Protein AF-K8GLA0-F1 (afdb_monomer_lite)

Secondary structure (DSSP, 8-state):
-HHHHHHHHHHHHHHHHHHHHHHHHHHHHHHHH-TTSHHHHHHHHHHHHHHHHHHHHHHHHHH--HHHHHHHH-TTSTTT-----

Foldseek 3Di:
DVVVVVVLVVVLVVLVVVLVVLVVVLVVVCVVQNCPDPSSVVSVVVSVVSVVVSV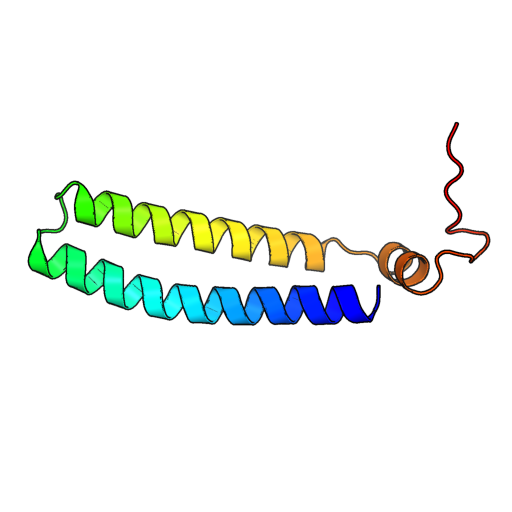VSVVVVVPDDPVNVVCVVCVVPPVNDDDDD

Sequence (85 aa):
MAKEFESDRGITEALEQELQHLMVQAKAVCETVGDRSKECIEAQHAIAALQTTIADQHRAEKNRTFFDRHCAENPDALDCRIYDV

Radius of gyration: 19.2 Å; chains: 1; bounding box: 48×18×49 Å

pLDDT: mean 90.11, std 10.46, range [53.19, 98.38]

Structure (mmCIF, N/CA/C/O backbone):
data_AF-K8GLA0-F1
#
_entry.id   AF-K8GLA0-F1
#
loop_
_atom_site.group_PDB
_atom_site.id
_atom_site.type_symbol
_atom_site.label_atom_id
_atom_site.label_alt_id
_atom_site.label_comp_id
_atom_site.label_asym_id
_atom_site.label_entity_id
_atom_site.label_seq_id
_atom_site.pdbx_PDB_ins_code
_atom_site.Cartn_x
_atom_site.Cartn_y
_atom_site.Cartn_z
_atom_site.occupancy
_atom_site.B_iso_or_equiv
_atom_site.auth_seq_id
_atom_site.auth_comp_id
_atom_site.auth_asym_id
_atom_site.auth_atom_id
_atom_site.pdbx_PDB_model_num
ATOM 1 N N . MET A 1 1 ? 8.214 -9.247 -18.588 1.00 53.19 1 MET A N 1
ATOM 2 C CA . MET A 1 1 ? 8.693 -7.859 -18.634 1.00 53.19 1 MET A CA 1
ATOM 3 C C . MET A 1 1 ? 7.597 -6.860 -19.029 1.00 53.19 1 MET A C 1
ATOM 5 O O . MET A 1 1 ? 7.043 -6.288 -18.107 1.00 53.19 1 MET A O 1
ATOM 9 N N . ALA A 1 2 ? 7.117 -6.724 -20.281 1.00 53.53 2 ALA A N 1
ATOM 10 C CA . ALA A 1 2 ? 5.863 -5.959 -20.540 1.00 53.53 2 ALA A CA 1
ATOM 11 C C . ALA A 1 2 ? 4.671 -6.514 -19.729 1.00 53.53 2 ALA A C 1
ATOM 13 O O . ALA A 1 2 ? 3.943 -5.790 -19.055 1.00 53.53 2 ALA A O 1
ATOM 14 N N . LYS A 1 3 ? 4.588 -7.848 -19.687 1.00 56.59 3 LYS A N 1
ATOM 15 C CA . LYS A 1 3 ? 3.678 -8.613 -18.826 1.00 56.59 3 LYS A CA 1
ATOM 16 C C . LYS A 1 3 ? 3.912 -8.406 -17.322 1.00 56.59 3 LYS A C 1
ATOM 18 O O . LYS A 1 3 ? 2.984 -8.591 -16.554 1.00 56.59 3 LYS A O 1
ATOM 23 N N . GLU A 1 4 ? 5.133 -8.054 -16.907 1.00 60.91 4 GLU A N 1
ATOM 24 C CA . GLU A 1 4 ? 5.443 -7.740 -15.498 1.00 60.91 4 GLU A CA 1
ATOM 25 C C . GLU A 1 4 ? 4.962 -6.339 -15.142 1.00 60.91 4 GLU A C 1
ATOM 27 O O . GLU A 1 4 ? 4.424 -6.160 -14.067 1.00 60.91 4 GLU A O 1
ATOM 32 N N . PHE A 1 5 ? 5.057 -5.366 -16.050 1.00 62.34 5 PHE A N 1
ATOM 33 C CA . PHE A 1 5 ? 4.529 -4.018 -15.817 1.00 62.34 5 PHE A CA 1
ATOM 34 C C . PHE A 1 5 ? 3.001 -3.984 -15.764 1.00 62.34 5 PHE A C 1
ATOM 36 O O . PHE A 1 5 ? 2.413 -3.280 -14.947 1.00 62.34 5 PHE A O 1
ATOM 43 N N . GLU A 1 6 ? 2.356 -4.760 -16.630 1.00 65.69 6 GLU A N 1
ATOM 44 C CA . GLU A 1 6 ? 0.904 -4.933 -16.617 1.00 65.69 6 GLU A CA 1
ATOM 45 C C . GLU A 1 6 ? 0.452 -5.719 -15.375 1.00 65.69 6 GLU A C 1
ATOM 47 O O . GLU A 1 6 ? -0.576 -5.406 -14.778 1.00 65.69 6 GLU A O 1
ATOM 52 N N . SER A 1 7 ? 1.272 -6.677 -14.930 1.00 71.88 7 SER A N 1
ATOM 53 C CA . SER A 1 7 ? 1.072 -7.387 -13.666 1.00 71.88 7 SER A CA 1
ATOM 54 C C . SER A 1 7 ? 1.272 -6.482 -12.447 1.00 71.88 7 SER A C 1
ATOM 56 O O . SER A 1 7 ? 0.463 -6.563 -11.534 1.00 71.88 7 SER A O 1
ATOM 58 N N . ASP A 1 8 ? 2.291 -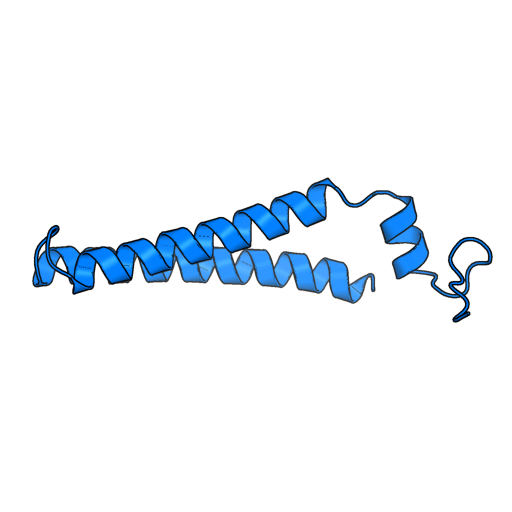5.617 -12.418 1.00 76.81 8 ASP A N 1
ATOM 59 C CA . ASP A 1 8 ? 2.557 -4.674 -11.319 1.00 76.81 8 ASP A CA 1
ATOM 60 C C . ASP A 1 8 ? 1.367 -3.724 -11.127 1.00 76.81 8 ASP A C 1
ATOM 62 O O . ASP A 1 8 ? 0.871 -3.571 -10.012 1.00 76.81 8 ASP A O 1
ATOM 66 N N . ARG A 1 9 ? 0.838 -3.160 -12.221 1.00 80.62 9 ARG A N 1
ATOM 67 C CA . ARG A 1 9 ? -0.351 -2.298 -12.164 1.00 80.62 9 ARG A CA 1
ATOM 68 C C . ARG A 1 9 ? -1.588 -3.065 -11.691 1.00 80.62 9 ARG A C 1
ATOM 70 O O . ARG A 1 9 ? -2.321 -2.571 -10.838 1.00 80.62 9 ARG A O 1
ATOM 77 N N . GLY A 1 10 ? -1.797 -4.281 -12.199 1.00 86.62 10 GLY A N 1
ATOM 78 C CA . GLY A 1 10 ? -2.896 -5.143 -11.754 1.00 86.62 10 GLY A CA 1
ATOM 79 C C . GLY A 1 10 ? -2.794 -5.534 -10.274 1.00 86.62 10 GLY A C 1
ATOM 80 O O . GLY A 1 10 ? -3.811 -5.645 -9.593 1.00 86.62 10 GLY A O 1
ATOM 81 N N . ILE A 1 11 ? -1.575 -5.693 -9.747 1.00 89.81 11 ILE A N 1
ATOM 82 C CA . ILE A 1 11 ? -1.330 -5.916 -8.317 1.00 89.81 11 ILE A 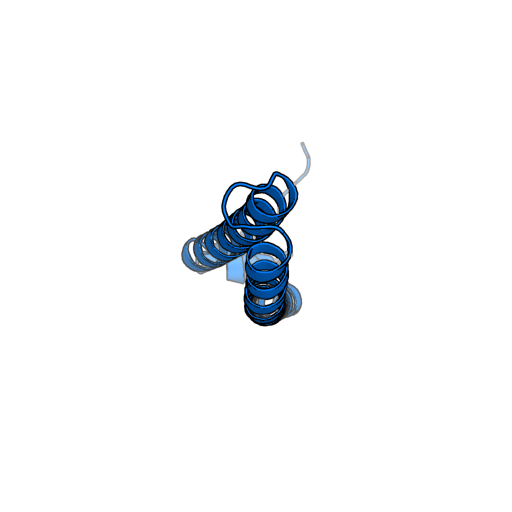CA 1
ATOM 83 C C . ILE A 1 11 ? -1.692 -4.661 -7.514 1.00 89.81 11 ILE A C 1
ATOM 85 O O . ILE A 1 11 ? -2.372 -4.786 -6.498 1.00 89.81 11 ILE A O 1
ATOM 89 N N . THR A 1 12 ? -1.298 -3.468 -7.968 1.00 92.38 12 THR A N 1
ATOM 90 C CA . THR A 1 12 ? -1.655 -2.202 -7.306 1.00 92.38 12 THR A CA 1
ATOM 91 C C . THR A 1 12 ? -3.176 -2.030 -7.215 1.00 92.38 12 THR A C 1
ATOM 93 O O . THR A 1 12 ? -3.696 -1.743 -6.139 1.00 92.38 12 THR A O 1
ATOM 96 N N . GLU A 1 13 ? -3.913 -2.299 -8.300 1.00 93.88 13 GLU A N 1
ATOM 97 C CA . GLU A 1 13 ? -5.386 -2.248 -8.316 1.00 93.88 13 GLU A CA 1
ATOM 98 C C . GLU A 1 13 ? -6.018 -3.252 -7.336 1.00 93.88 13 GLU A C 1
ATOM 100 O O . GLU A 1 13 ? -6.965 -2.921 -6.619 1.00 93.88 13 GLU A O 1
ATOM 105 N N . ALA A 1 14 ? -5.483 -4.475 -7.262 1.00 95.88 14 ALA A N 1
ATOM 106 C CA . ALA A 1 14 ? -5.946 -5.478 -6.305 1.00 95.88 14 ALA A CA 1
ATOM 107 C C . ALA A 1 14 ? -5.675 -5.057 -4.846 1.00 95.88 14 ALA A C 1
ATOM 109 O O . ALA A 1 14 ? -6.528 -5.248 -3.978 1.00 95.88 14 ALA A O 1
ATOM 110 N N . LEU A 1 15 ? -4.520 -4.442 -4.569 1.00 95.88 15 LEU A N 1
ATOM 111 C CA . LEU A 1 15 ? -4.181 -3.925 -3.240 1.00 95.88 15 LEU A CA 1
ATOM 112 C C . LEU A 1 15 ? -5.069 -2.742 -2.837 1.00 95.88 15 LEU A C 1
ATOM 114 O O . LEU A 1 15 ? -5.455 -2.637 -1.675 1.00 95.88 15 LEU A O 1
ATOM 118 N N . GLU A 1 16 ? -5.436 -1.872 -3.778 1.00 96.31 16 GLU A N 1
ATOM 119 C CA . GLU A 1 16 ? -6.376 -0.775 -3.529 1.00 96.31 16 GLU A CA 1
ATOM 120 C C . GLU A 1 16 ? -7.786 -1.289 -3.195 1.00 96.31 16 GLU A C 1
ATOM 122 O O . GLU A 1 16 ? -8.455 -0.734 -2.319 1.00 96.31 16 GLU A O 1
ATOM 127 N N . GLN A 1 17 ? -8.230 -2.379 -3.829 1.00 97.31 17 GLN A N 1
ATOM 128 C CA . GLN A 1 17 ? -9.487 -3.050 -3.477 1.00 97.31 17 GLN A CA 1
ATOM 129 C C . GLN A 1 17 ? -9.424 -3.672 -2.077 1.00 97.31 17 GLN A C 1
ATOM 131 O O . GLN A 1 17 ? -10.343 -3.479 -1.275 1.00 97.31 17 GLN A O 1
ATOM 136 N N . GLU A 1 18 ? -8.328 -4.364 -1.757 1.00 96.88 18 GLU A N 1
ATOM 137 C CA . GLU A 1 18 ? -8.111 -4.939 -0.427 1.00 96.88 18 GLU A CA 1
ATOM 138 C C . GLU A 1 18 ? -8.065 -3.850 0.652 1.00 96.88 18 GLU A C 1
ATOM 140 O O . GLU A 1 18 ? -8.651 -4.008 1.720 1.00 96.88 18 GLU A O 1
ATOM 145 N N . LEU A 1 19 ? -7.458 -2.696 0.359 1.00 98.12 19 LEU A N 1
ATOM 146 C CA . LEU A 1 19 ? -7.434 -1.550 1.265 1.00 98.12 19 LEU A CA 1
ATOM 147 C C . LEU A 1 19 ? -8.846 -1.072 1.618 1.00 98.12 19 LEU A C 1
ATOM 149 O O . LEU A 1 19 ? -9.126 -0.827 2.791 1.00 98.12 19 LEU A O 1
ATOM 153 N N . GLN A 1 20 ? -9.748 -0.968 0.637 1.00 98.12 20 GLN A N 1
ATOM 154 C CA . GLN A 1 20 ? -11.138 -0.576 0.901 1.00 98.12 20 GLN A CA 1
ATOM 155 C C . GLN A 1 20 ? -11.845 -1.580 1.813 1.00 98.12 20 GLN A C 1
ATOM 157 O O . GLN A 1 20 ? -12.545 -1.191 2.751 1.00 98.12 20 GLN A O 1
ATOM 162 N N . HIS A 1 21 ? -11.635 -2.872 1.573 1.00 97.75 21 HIS A N 1
ATOM 163 C CA . HIS A 1 21 ? -12.197 -3.924 2.409 1.00 97.75 21 HIS A CA 1
ATOM 164 C C . HIS A 1 21 ? -11.640 -3.867 3.841 1.00 97.75 21 HIS A C 1
ATOM 166 O O . HIS A 1 21 ? -12.409 -3.854 4.808 1.00 97.75 21 HIS A O 1
ATOM 172 N N . LEU A 1 22 ? -10.322 -3.726 3.984 1.00 97.38 22 LEU A N 1
ATOM 173 C CA . LEU A 1 22 ? -9.640 -3.636 5.270 1.00 97.38 22 LEU A CA 1
ATOM 174 C C . LEU A 1 22 ? -10.071 -2.400 6.071 1.00 97.38 22 LEU A C 1
ATOM 176 O O . LEU A 1 22 ? -10.241 -2.486 7.284 1.00 97.38 22 LEU A O 1
ATOM 180 N N . MET A 1 23 ? -10.321 -1.264 5.412 1.00 98.06 23 MET A N 1
ATOM 181 C CA . MET A 1 23 ? -10.850 -0.060 6.064 1.00 98.06 23 MET A CA 1
ATOM 182 C C . MET A 1 23 ? -12.234 -0.293 6.682 1.00 98.06 23 MET A C 1
ATOM 184 O O . MET A 1 23 ? -12.485 0.143 7.808 1.00 98.06 23 MET A O 1
ATOM 188 N N . VAL A 1 24 ? -13.126 -1.000 5.977 1.00 98.12 24 VAL A N 1
ATOM 189 C CA . VAL A 1 24 ? -14.457 -1.351 6.501 1.00 98.12 24 VAL A CA 1
ATOM 190 C C . VAL A 1 24 ? -14.330 -2.301 7.691 1.00 98.12 24 VAL A C 1
ATOM 192 O O . VAL A 1 24 ? -14.969 -2.083 8.722 1.00 98.12 24 VAL A O 1
ATOM 195 N N . GLN A 1 25 ? -13.476 -3.320 7.583 1.00 97.00 25 GLN A N 1
ATOM 196 C CA . GLN A 1 25 ? -13.240 -4.274 8.666 1.00 97.00 25 GLN A CA 1
ATOM 197 C C . GLN A 1 25 ? -12.639 -3.606 9.905 1.00 97.00 25 GLN A C 1
ATOM 199 O O . GLN A 1 25 ? -13.153 -3.781 11.007 1.00 97.00 25 GLN A O 1
ATOM 204 N N . ALA A 1 26 ? -11.590 -2.801 9.735 1.00 96.31 26 ALA A N 1
ATOM 205 C CA . ALA A 1 26 ? -10.948 -2.085 10.829 1.00 96.31 26 ALA A CA 1
ATOM 206 C C . ALA A 1 26 ? -11.923 -1.139 11.531 1.00 96.31 26 ALA A C 1
ATOM 208 O O . ALA A 1 26 ? -11.925 -1.065 12.756 1.00 96.31 26 ALA A O 1
ATOM 209 N N . LYS A 1 27 ? -12.792 -0.458 10.773 1.00 97.00 27 LYS A N 1
ATOM 210 C CA . LYS A 1 27 ? -13.849 0.373 11.351 1.00 97.00 27 LYS A CA 1
ATOM 211 C C . LYS A 1 27 ? -14.806 -0.458 12.208 1.00 97.00 27 LYS A C 1
ATOM 213 O O . LYS A 1 27 ? -15.054 -0.082 13.347 1.00 97.00 27 LYS A O 1
ATOM 218 N N . ALA A 1 28 ? -15.280 -1.597 11.705 1.00 97.50 28 ALA A N 1
ATOM 219 C CA . ALA A 1 28 ? -16.158 -2.487 12.466 1.00 97.50 28 ALA A CA 1
ATOM 220 C C . ALA A 1 28 ? -15.483 -3.019 13.745 1.00 97.50 28 ALA A C 1
ATOM 222 O O . ALA A 1 28 ? -16.118 -3.095 14.799 1.00 97.50 28 ALA A O 1
ATOM 223 N N . VAL A 1 29 ? -14.186 -3.342 13.679 1.00 96.94 29 VAL A N 1
ATOM 224 C CA . VAL A 1 29 ? -13.385 -3.721 14.852 1.00 96.94 29 VAL A CA 1
ATOM 225 C C . VAL A 1 29 ? -13.351 -2.567 15.852 1.00 96.94 29 VAL A C 1
ATOM 227 O O . VAL A 1 29 ? -13.787 -2.750 16.984 1.00 96.94 29 VAL A O 1
ATOM 230 N N . CYS A 1 30 ? -12.924 -1.372 15.441 1.00 97.56 30 CYS A N 1
ATOM 231 C CA . CYS A 1 30 ? -12.844 -0.199 16.315 1.00 97.56 30 CYS A CA 1
ATOM 232 C C . CYS A 1 30 ? -14.194 0.167 16.953 1.00 97.56 30 CYS A C 1
ATOM 234 O O . CYS A 1 30 ? -14.240 0.451 18.146 1.00 97.56 30 CYS A O 1
ATOM 236 N N . GLU A 1 31 ? -15.302 0.067 16.213 1.00 97.62 31 GLU A N 1
ATOM 237 C CA . GLU A 1 31 ? -16.655 0.285 16.745 1.00 97.62 31 GLU A CA 1
ATOM 238 C C . GLU A 1 31 ? -17.063 -0.777 17.783 1.00 97.62 31 GLU A C 1
ATOM 240 O O . GLU A 1 31 ? -17.795 -0.470 18.723 1.00 97.62 31 GLU A O 1
ATOM 245 N N . THR A 1 32 ? -16.572 -2.013 17.647 1.00 97.19 32 THR A N 1
ATOM 246 C CA . THR A 1 32 ? -16.913 -3.132 18.543 1.00 97.19 32 THR A CA 1
ATOM 247 C C . THR A 1 32 ? -16.066 -3.145 19.815 1.00 97.19 32 THR A C 1
ATOM 249 O O . THR A 1 32 ? -16.585 -3.386 20.904 1.00 97.19 32 THR A O 1
ATOM 252 N N . VAL A 1 33 ? -14.756 -2.916 19.692 1.00 96.31 33 VAL A N 1
ATOM 253 C CA . VAL A 1 33 ? -13.793 -3.037 20.804 1.00 96.31 33 VAL A CA 1
ATOM 254 C C . VAL A 1 33 ? -13.357 -1.687 21.386 1.00 96.31 33 VAL A C 1
ATOM 256 O O . VAL A 1 33 ? -12.754 -1.638 22.457 1.00 96.31 33 VAL A O 1
ATOM 259 N N . GLY A 1 34 ? -13.698 -0.585 20.716 1.00 95.38 34 GLY A N 1
ATOM 260 C CA . GLY A 1 34 ? -13.369 0.787 21.091 1.00 95.38 34 GLY A CA 1
ATOM 261 C C . GLY A 1 34 ? -12.091 1.310 20.431 1.00 95.38 34 GLY A C 1
ATOM 262 O O . GLY A 1 34 ? -11.110 0.587 20.258 1.00 95.38 34 GLY A O 1
ATOM 263 N N . ASP A 1 35 ? -12.065 2.611 20.139 1.00 93.56 35 ASP A N 1
ATOM 264 C CA . ASP A 1 35 ? -11.007 3.266 19.347 1.00 93.56 35 ASP A CA 1
ATOM 265 C C . ASP A 1 35 ? -9.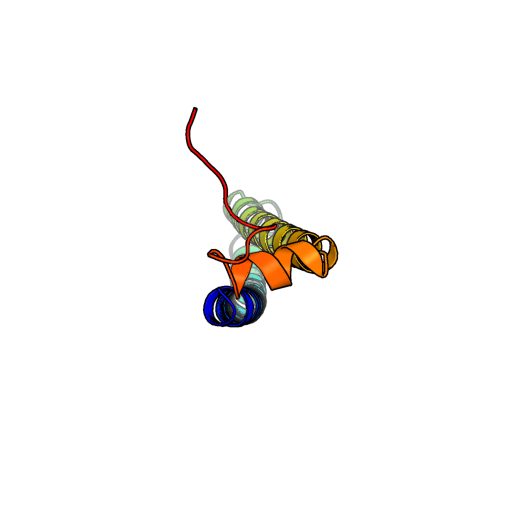601 3.234 19.972 1.00 93.56 35 ASP A C 1
ATOM 267 O O . ASP A 1 35 ? -8.601 3.431 19.288 1.00 93.56 35 ASP A O 1
ATOM 271 N N . ARG A 1 36 ? -9.504 3.021 21.290 1.00 95.00 36 ARG A N 1
ATOM 272 C CA . ARG A 1 36 ? -8.224 2.943 22.026 1.00 95.00 36 ARG A CA 1
ATOM 273 C C . ARG A 1 36 ? -7.819 1.517 22.388 1.00 95.00 36 ARG A C 1
ATOM 275 O O . ARG A 1 36 ? -6.842 1.328 23.110 1.00 95.00 36 ARG A O 1
ATOM 282 N N . SER A 1 37 ? -8.596 0.532 21.949 1.00 97.44 37 SER A N 1
ATOM 283 C CA . SER A 1 37 ? -8.249 -0.874 22.119 1.00 97.44 37 SER A CA 1
ATOM 284 C C . SER A 1 37 ? -6.995 -1.217 21.319 1.00 97.44 37 SER A C 1
ATOM 286 O O . SER A 1 37 ? -6.659 -0.567 20.323 1.00 97.44 37 SER A O 1
ATOM 288 N N . LYS A 1 38 ? -6.296 -2.262 21.758 1.00 97.62 38 LYS A N 1
ATOM 289 C CA . LYS A 1 38 ? -5.104 -2.749 21.068 1.00 97.62 38 LYS A CA 1
ATOM 290 C C . LYS A 1 38 ? -5.461 -3.245 19.664 1.00 97.62 38 LYS A C 1
ATOM 292 O O . LYS A 1 38 ? -4.746 -2.960 18.712 1.00 97.62 38 LYS A O 1
ATOM 297 N N . GLU A 1 39 ? -6.595 -3.920 19.542 1.00 96.62 39 GLU A N 1
ATOM 298 C CA . GLU A 1 39 ? -7.092 -4.527 18.314 1.00 96.62 39 GLU A CA 1
ATOM 299 C C . GLU A 1 39 ? -7.458 -3.462 17.267 1.00 96.62 39 GLU A C 1
ATOM 301 O O . GLU A 1 39 ? -7.132 -3.622 16.093 1.00 96.62 39 GLU A O 1
ATOM 306 N N . CYS A 1 40 ? -8.062 -2.337 17.677 1.00 98.06 40 CYS A N 1
ATOM 307 C CA . CYS A 1 40 ? -8.304 -1.210 16.771 1.00 98.06 40 CYS A CA 1
ATOM 308 C C . CYS A 1 40 ? -6.990 -0.592 16.265 1.00 98.06 40 CYS A C 1
ATOM 310 O O . CYS A 1 40 ? -6.845 -0.333 15.070 1.00 98.06 40 CYS A O 1
ATOM 312 N N . ILE A 1 41 ? -6.008 -0.392 17.152 1.00 97.94 41 ILE A N 1
ATOM 313 C CA . ILE A 1 41 ? -4.695 0.163 16.784 1.00 97.94 41 ILE A CA 1
ATOM 314 C C . ILE A 1 41 ? -3.973 -0.765 15.799 1.00 97.94 41 ILE A C 1
ATOM 316 O O . ILE A 1 41 ? -3.431 -0.302 14.798 1.00 97.94 41 ILE A O 1
ATOM 320 N N . GLU A 1 42 ? -3.995 -2.075 16.045 1.00 97.94 42 GLU A N 1
ATOM 321 C CA . GLU A 1 42 ? -3.412 -3.071 15.142 1.00 97.94 42 GLU A CA 1
ATOM 322 C C . GLU A 1 42 ? -4.117 -3.096 13.779 1.00 97.94 42 GLU A C 1
ATOM 324 O O . GLU A 1 42 ? -3.444 -3.133 12.747 1.00 97.94 42 GLU A O 1
ATOM 329 N N . ALA A 1 43 ? -5.449 -2.986 13.748 1.00 97.50 43 ALA A N 1
ATOM 330 C CA . ALA A 1 43 ? -6.203 -2.892 12.500 1.00 97.50 43 ALA A CA 1
ATOM 331 C C . ALA A 1 43 ? -5.843 -1.623 11.702 1.00 97.50 43 ALA A C 1
ATOM 333 O O . ALA A 1 43 ? -5.640 -1.684 10.489 1.00 97.50 43 ALA A O 1
ATOM 334 N N . GLN A 1 44 ? -5.684 -0.479 12.375 1.00 97.19 44 GLN A N 1
ATOM 335 C CA . GLN A 1 44 ? -5.221 0.762 11.744 1.00 97.19 44 GLN A CA 1
ATOM 336 C C . GLN A 1 44 ? -3.767 0.663 11.254 1.00 97.19 44 GLN A C 1
ATOM 338 O O . GLN A 1 44 ? -3.445 1.167 10.178 1.00 97.19 44 GLN A O 1
ATOM 343 N N . HIS A 1 45 ? -2.885 -0.026 11.984 1.00 98.19 45 HIS A N 1
ATOM 344 C CA . HIS A 1 45 ? -1.523 -0.291 11.516 1.00 98.19 45 HIS A CA 1
ATOM 345 C C . HIS A 1 45 ? -1.500 -1.140 10.242 1.00 98.19 45 HIS A C 1
ATOM 347 O O . HIS A 1 45 ? -0.701 -0.861 9.350 1.00 98.19 45 HIS A O 1
ATOM 353 N N . ALA A 1 46 ? -2.386 -2.132 10.120 1.00 98.00 46 ALA A N 1
ATOM 354 C CA . ALA A 1 46 ? -2.500 -2.927 8.900 1.00 98.00 46 ALA A CA 1
ATOM 355 C C . ALA A 1 46 ? -2.906 -2.062 7.690 1.00 98.00 46 ALA A C 1
ATOM 357 O O . ALA A 1 46 ? -2.294 -2.178 6.627 1.00 98.00 46 ALA A O 1
ATOM 358 N N . ILE A 1 47 ? -3.859 -1.133 7.865 1.00 98.38 47 ILE A N 1
ATOM 359 C CA . ILE A 1 47 ? -4.227 -0.146 6.830 1.00 98.38 47 ILE A CA 1
ATOM 360 C C . ILE A 1 47 ? -3.013 0.695 6.430 1.00 98.38 47 ILE A C 1
ATOM 362 O O . ILE A 1 47 ? -2.714 0.823 5.244 1.00 98.38 47 ILE A O 1
ATOM 366 N N . ALA A 1 48 ? -2.304 1.265 7.406 1.00 98.25 48 ALA A N 1
ATOM 367 C CA . ALA A 1 48 ? -1.172 2.151 7.146 1.00 98.25 48 ALA A CA 1
ATOM 368 C C . ALA A 1 48 ? -0.018 1.432 6.426 1.00 98.25 48 ALA A C 1
ATOM 370 O O . ALA A 1 48 ? 0.609 1.997 5.525 1.00 98.25 48 ALA A O 1
ATOM 371 N N . ALA A 1 49 ? 0.246 0.174 6.788 1.00 97.81 49 ALA A N 1
ATOM 372 C CA . ALA A 1 49 ? 1.229 -0.658 6.106 1.00 97.81 49 ALA A CA 1
ATOM 373 C C . ALA A 1 49 ? 0.842 -0.874 4.636 1.00 97.81 49 ALA A C 1
ATOM 375 O O . ALA A 1 49 ? 1.657 -0.630 3.746 1.00 97.81 49 ALA A O 1
ATOM 376 N N . LEU A 1 50 ? -0.416 -1.239 4.375 1.00 97.94 50 LEU A N 1
ATOM 377 C CA . LEU A 1 50 ? -0.909 -1.468 3.018 1.00 97.94 50 LEU A CA 1
ATOM 378 C C . LEU A 1 50 ? -0.872 -0.188 2.167 1.00 97.94 50 LEU A C 1
ATOM 380 O O . LEU A 1 50 ? -0.413 -0.212 1.028 1.00 97.94 50 LEU A O 1
ATOM 384 N N . GLN A 1 51 ? -1.267 0.953 2.739 1.00 97.56 51 GLN A N 1
ATOM 385 C CA . GLN A 1 51 ? -1.155 2.263 2.085 1.00 97.56 51 GLN A CA 1
ATOM 386 C C . GLN A 1 51 ? 0.295 2.626 1.748 1.00 97.56 51 GLN A C 1
ATOM 388 O O . GLN A 1 51 ? 0.551 3.193 0.686 1.00 97.56 51 GLN A O 1
ATOM 393 N N . THR A 1 52 ? 1.245 2.283 2.623 1.00 97.50 52 THR A N 1
ATOM 394 C CA . THR A 1 52 ? 2.677 2.498 2.369 1.00 97.50 52 THR A CA 1
ATOM 395 C C . THR A 1 52 ? 3.147 1.654 1.187 1.00 97.50 52 THR A C 1
ATOM 397 O O . THR A 1 52 ? 3.787 2.182 0.283 1.00 97.50 52 THR A O 1
ATOM 400 N N . THR A 1 53 ? 2.766 0.374 1.136 1.00 95.62 53 THR A N 1
ATOM 401 C CA . THR A 1 53 ? 3.093 -0.510 0.007 1.00 95.62 53 THR A CA 1
ATOM 402 C C . THR A 1 53 ? 2.543 0.021 -1.316 1.00 95.62 53 THR A C 1
ATOM 404 O O . THR A 1 53 ? 3.282 0.091 -2.296 1.00 95.62 53 THR A O 1
ATOM 407 N N . ILE A 1 54 ? 1.280 0.454 -1.338 1.00 95.50 54 ILE A N 1
ATOM 408 C CA . ILE A 1 54 ? 0.655 1.049 -2.528 1.00 95.50 54 ILE A CA 1
ATOM 409 C C . ILE A 1 54 ? 1.424 2.307 -2.960 1.00 95.50 54 ILE A C 1
ATOM 411 O O . ILE A 1 54 ? 1.772 2.461 -4.130 1.00 95.50 54 ILE A O 1
ATOM 415 N N . ALA A 1 55 ? 1.755 3.198 -2.021 1.00 95.19 55 ALA A N 1
ATOM 416 C CA . ALA A 1 55 ? 2.514 4.411 -2.321 1.00 95.19 55 ALA A CA 1
ATOM 417 C C . ALA A 1 55 ? 3.914 4.114 -2.890 1.00 95.19 55 ALA A C 1
ATOM 419 O O . ALA A 1 55 ? 4.366 4.808 -3.807 1.00 95.19 55 ALA A O 1
ATOM 420 N N . ASP A 1 56 ? 4.590 3.086 -2.377 1.00 92.44 56 ASP A N 1
ATOM 421 C CA . ASP A 1 56 ? 5.895 2.656 -2.876 1.00 92.44 56 ASP A CA 1
ATOM 422 C C . ASP A 1 56 ? 5.801 2.070 -4.290 1.00 92.44 56 ASP A C 1
ATOM 424 O O . ASP A 1 56 ? 6.642 2.395 -5.132 1.00 92.44 56 ASP A O 1
ATOM 428 N N . GLN A 1 57 ? 4.755 1.296 -4.594 1.00 90.19 57 GLN A N 1
ATOM 429 C CA . GLN A 1 57 ? 4.493 0.811 -5.953 1.00 90.19 57 GLN A CA 1
ATOM 430 C C . GLN A 1 57 ? 4.252 1.964 -6.931 1.00 90.19 57 GLN A C 1
ATOM 432 O O . GLN A 1 57 ? 4.934 2.054 -7.954 1.00 90.19 57 GLN A O 1
ATOM 437 N N . HIS A 1 58 ? 3.382 2.918 -6.583 1.00 91.00 58 HIS A N 1
ATOM 438 C CA . HIS A 1 58 ? 3.142 4.117 -7.400 1.00 91.00 58 HIS A CA 1
ATOM 439 C C . HIS A 1 58 ? 4.424 4.929 -7.628 1.00 91.00 58 HIS A C 1
ATOM 441 O O . HIS A 1 58 ? 4.672 5.443 -8.723 1.00 91.00 58 HIS A O 1
ATOM 447 N N . ARG A 1 59 ? 5.279 5.045 -6.604 1.00 90.62 59 ARG A N 1
ATOM 448 C CA . ARG A 1 59 ? 6.579 5.715 -6.732 1.00 90.62 59 ARG A CA 1
ATOM 449 C C . ARG A 1 59 ? 7.514 4.947 -7.666 1.00 90.62 59 ARG A C 1
ATOM 451 O O . ARG A 1 59 ? 8.180 5.581 -8.484 1.00 90.62 59 ARG A O 1
ATOM 458 N N . ALA A 1 60 ? 7.570 3.622 -7.557 1.00 87.31 60 ALA A N 1
ATOM 459 C CA . ALA A 1 60 ? 8.381 2.783 -8.432 1.00 87.31 60 ALA A CA 1
ATOM 460 C C . ALA A 1 60 ? 7.931 2.906 -9.895 1.00 87.31 60 ALA A C 1
ATOM 462 O O . ALA A 1 60 ? 8.768 3.107 -10.775 1.00 87.31 60 ALA A O 1
ATOM 463 N N . GLU A 1 61 ? 6.621 2.892 -10.155 1.00 84.94 61 GLU A N 1
ATOM 464 C CA . GLU A 1 61 ? 6.069 3.125 -11.493 1.00 84.94 61 GLU A CA 1
ATOM 465 C C . GLU A 1 61 ? 6.431 4.508 -12.038 1.00 84.94 61 GLU A C 1
ATOM 467 O O . GLU A 1 61 ? 6.866 4.630 -13.182 1.00 84.94 61 GLU A O 1
ATOM 472 N N . LYS A 1 62 ? 6.304 5.558 -11.219 1.00 85.56 62 LYS A N 1
ATOM 473 C CA . LYS A 1 62 ? 6.618 6.931 -11.635 1.00 85.56 62 LYS A CA 1
ATOM 474 C C . LYS A 1 62 ? 8.103 7.140 -11.931 1.00 85.56 62 LYS A C 1
ATOM 476 O O . LYS A 1 62 ? 8.444 7.945 -12.796 1.00 85.56 62 LYS A O 1
ATOM 481 N N . ASN A 1 63 ? 8.974 6.451 -11.200 1.00 86.50 63 ASN A N 1
ATOM 482 C CA . ASN A 1 63 ? 10.419 6.566 -11.361 1.00 86.50 63 ASN A CA 1
ATOM 483 C C . ASN A 1 63 ? 10.970 5.710 -12.512 1.00 86.50 63 ASN A C 1
ATOM 485 O O . ASN A 1 63 ? 12.128 5.898 -12.880 1.00 86.50 63 ASN A O 1
ATOM 489 N N . ARG A 1 64 ? 10.173 4.805 -13.102 1.00 83.81 64 ARG A N 1
ATOM 490 C CA . ARG A 1 64 ? 10.595 4.021 -14.271 1.00 83.81 64 ARG A CA 1
ATOM 491 C C . ARG A 1 64 ? 10.800 4.924 -15.484 1.00 83.81 64 ARG A C 1
ATOM 493 O O . ARG A 1 64 ? 9.899 5.633 -15.936 1.00 83.81 64 ARG A O 1
ATOM 500 N N . THR A 1 65 ? 11.991 4.850 -16.056 1.00 88.12 65 THR A N 1
ATOM 501 C CA . THR A 1 65 ? 12.360 5.579 -17.265 1.00 88.12 65 THR A CA 1
ATOM 502 C C . THR A 1 65 ? 11.948 4.819 -18.528 1.00 88.12 65 THR A C 1
ATOM 504 O O . THR A 1 65 ? 11.524 3.661 -18.502 1.00 88.12 65 THR A O 1
ATOM 507 N N . PHE A 1 66 ? 12.065 5.481 -19.682 1.00 87.56 66 PHE A N 1
ATOM 508 C CA . PHE A 1 66 ? 11.923 4.801 -20.970 1.00 87.56 66 PHE A CA 1
ATOM 509 C C . PHE A 1 66 ? 12.963 3.687 -21.138 1.00 87.56 66 PHE A C 1
ATOM 511 O O . PHE A 1 66 ? 12.622 2.622 -21.639 1.00 87.56 66 PHE A O 1
ATOM 518 N N . PHE A 1 67 ? 14.197 3.918 -20.682 1.00 89.69 67 PHE A N 1
ATOM 519 C CA . PHE A 1 67 ? 15.277 2.941 -20.771 1.00 89.69 67 PHE A CA 1
ATOM 520 C C . PHE A 1 67 ? 14.976 1.689 -19.940 1.00 89.69 67 PHE A C 1
ATOM 522 O O . PHE A 1 67 ? 15.105 0.581 -20.449 1.00 89.69 67 PHE A O 1
ATOM 529 N N . ASP A 1 68 ? 14.4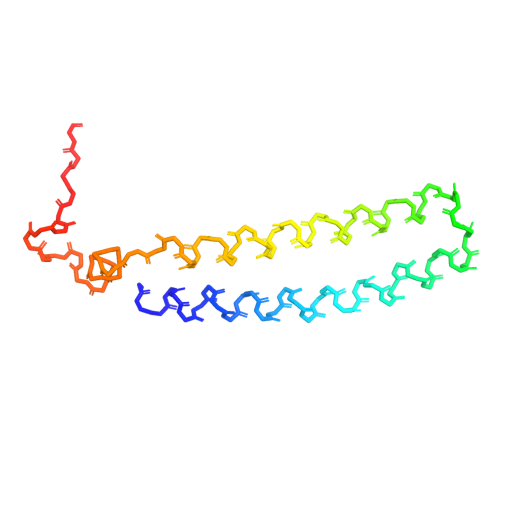47 1.854 -18.723 1.00 87.62 68 ASP A N 1
ATOM 530 C CA . ASP A 1 68 ? 14.044 0.719 -17.877 1.00 87.62 68 ASP A CA 1
ATOM 531 C C . ASP A 1 68 ? 12.974 -0.145 -18.558 1.00 87.62 68 ASP A C 1
ATOM 533 O O . ASP A 1 68 ? 13.045 -1.373 -18.530 1.00 87.62 68 ASP A O 1
ATOM 537 N N . ARG A 1 69 ? 11.990 0.486 -19.217 1.00 83.75 69 ARG A N 1
ATOM 538 C CA . ARG A 1 69 ? 10.987 -0.245 -20.007 1.00 83.75 69 ARG A CA 1
ATOM 539 C C . ARG A 1 69 ? 11.598 -0.921 -21.227 1.00 83.75 69 ARG A C 1
ATOM 541 O O . ARG A 1 69 ? 11.317 -2.092 -21.459 1.00 83.75 69 ARG A O 1
ATOM 548 N N . HIS A 1 70 ? 12.436 -0.205 -21.973 1.00 87.50 70 HIS A N 1
ATOM 549 C CA . HIS A 1 70 ? 13.096 -0.726 -23.166 1.00 87.50 70 HIS A CA 1
ATOM 550 C C . HIS A 1 70 ? 13.913 -1.981 -22.853 1.00 87.50 70 HIS A C 1
ATOM 552 O O . HIS A 1 70 ? 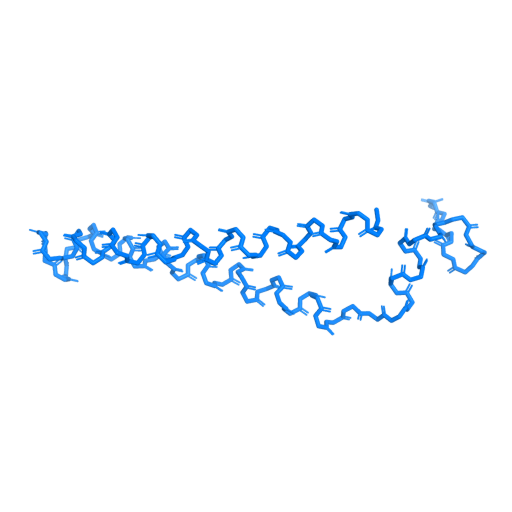13.734 -3.001 -23.520 1.00 87.50 70 HIS A O 1
ATOM 558 N N . CYS A 1 71 ? 14.733 -1.926 -21.805 1.00 91.00 71 CYS A N 1
ATOM 559 C CA . CYS A 1 71 ? 15.587 -3.033 -21.399 1.00 91.00 71 CYS A CA 1
ATOM 560 C C . CYS A 1 71 ? 14.840 -4.188 -20.755 1.00 91.00 71 CYS A C 1
ATOM 562 O O . CYS A 1 71 ? 15.248 -5.336 -20.909 1.00 91.00 71 CYS A O 1
ATOM 564 N N . ALA A 1 72 ? 13.720 -3.925 -20.086 1.00 84.56 72 ALA A N 1
ATOM 565 C CA . ALA A 1 72 ? 12.847 -5.001 -19.653 1.00 84.56 72 ALA A CA 1
ATOM 566 C C . ALA A 1 72 ? 12.235 -5.721 -20.870 1.00 84.56 72 ALA A C 1
ATOM 568 O O . ALA A 1 72 ? 12.224 -6.945 -20.934 1.00 84.56 72 ALA A O 1
ATOM 569 N N . GLU A 1 73 ? 11.725 -4.991 -21.861 1.00 87.12 73 GLU A N 1
ATOM 570 C CA . GLU A 1 73 ? 11.085 -5.591 -23.040 1.00 87.12 73 GLU A CA 1
ATOM 571 C C . GLU A 1 73 ? 12.074 -6.267 -24.000 1.00 87.12 73 GLU A C 1
ATOM 573 O O . GLU A 1 73 ? 11.702 -7.239 -24.656 1.00 87.12 73 GLU A O 1
ATOM 578 N N . ASN A 1 74 ? 13.318 -5.784 -24.052 1.00 89.62 74 ASN A N 1
ATOM 579 C CA . ASN A 1 74 ? 14.367 -6.236 -24.968 1.00 89.62 74 ASN A CA 1
ATOM 580 C C . ASN A 1 74 ? 15.675 -6.497 -24.192 1.00 89.62 74 ASN A C 1
ATOM 582 O O . ASN A 1 74 ? 16.648 -5.759 -24.345 1.00 89.62 74 ASN A O 1
ATOM 586 N N . PRO A 1 75 ? 15.728 -7.526 -23.329 1.00 88.56 75 PRO A N 1
ATOM 587 C CA . PRO A 1 75 ? 16.883 -7.769 -22.457 1.00 88.56 75 PRO A CA 1
ATOM 588 C C . PRO A 1 75 ? 18.159 -8.156 -23.223 1.00 88.56 75 PRO A C 1
ATOM 590 O O . PRO A 1 75 ? 19.267 -8.043 -22.705 1.00 88.56 75 PRO A O 1
ATOM 593 N N . ASP A 1 76 ? 18.018 -8.624 -24.462 1.00 90.06 76 ASP A N 1
ATOM 594 C CA . ASP A 1 76 ? 19.104 -9.007 -25.363 1.00 90.06 76 ASP A CA 1
ATOM 595 C C . ASP A 1 76 ? 19.626 -7.848 -26.232 1.00 90.06 76 ASP A C 1
ATOM 597 O O . ASP A 1 76 ? 20.674 -7.998 -26.890 1.00 90.06 76 ASP A O 1
ATOM 601 N N . ALA A 1 77 ? 18.943 -6.695 -26.200 1.00 92.75 77 ALA A N 1
ATOM 602 C CA . ALA A 1 77 ? 19.403 -5.465 -26.830 1.00 92.75 77 ALA A CA 1
ATOM 603 C C . ALA A 1 77 ? 20.800 -5.102 -26.315 1.00 92.75 77 ALA A C 1
ATOM 605 O O . ALA A 1 77 ? 21.144 -5.317 -25.151 1.00 92.75 77 ALA A O 1
ATOM 606 N N . LEU A 1 78 ? 21.653 -4.610 -27.214 1.00 92.81 78 LEU A N 1
ATOM 607 C CA . LEU A 1 78 ? 23.079 -4.416 -26.930 1.00 92.81 78 LEU A CA 1
ATOM 608 C C . LEU A 1 78 ? 23.330 -3.474 -25.746 1.00 92.81 78 LEU A C 1
ATOM 610 O O . LEU A 1 78 ? 24.299 -3.664 -25.018 1.00 92.81 78 LEU A O 1
ATOM 614 N N . ASP A 1 79 ? 22.460 -2.489 -25.565 1.00 89.75 79 ASP A N 1
ATOM 615 C CA . ASP A 1 79 ? 22.454 -1.498 -24.492 1.00 89.75 79 ASP A CA 1
ATOM 616 C C . ASP A 1 79 ? 21.880 -2.018 -23.164 1.00 89.75 79 ASP A C 1
ATOM 618 O O . ASP A 1 79 ? 22.086 -1.386 -22.131 1.00 89.75 79 ASP A O 1
ATOM 622 N N . CYS A 1 80 ? 21.230 -3.182 -23.165 1.00 92.81 80 CYS A N 1
ATOM 623 C CA . CYS A 1 80 ? 20.527 -3.743 -22.010 1.00 92.81 80 CYS A CA 1
ATOM 624 C C . CYS A 1 80 ? 21.190 -4.997 -21.421 1.00 92.81 80 CYS A C 1
ATOM 626 O O . CYS A 1 80 ? 20.793 -5.461 -20.351 1.00 92.81 80 CYS A O 1
ATOM 628 N N . ARG A 1 81 ? 22.218 -5.545 -22.083 1.00 90.44 81 ARG A N 1
ATOM 629 C CA . ARG A 1 81 ? 22.942 -6.725 -21.590 1.00 90.44 81 ARG A CA 1
ATOM 630 C C . ARG A 1 81 ? 23.722 -6.398 -20.325 1.00 90.44 81 ARG A C 1
ATOM 632 O O . ARG A 1 81 ? 24.653 -5.594 -20.346 1.00 90.44 81 ARG A O 1
ATOM 639 N N . ILE A 1 82 ? 23.396 -7.110 -19.256 1.00 86.94 82 ILE A N 1
ATOM 640 C CA . ILE A 1 82 ? 24.179 -7.130 -18.024 1.00 86.94 82 ILE A CA 1
ATOM 641 C C . ILE A 1 82 ? 25.018 -8.409 -18.026 1.00 86.94 82 ILE A C 1
ATOM 643 O O . ILE A 1 82 ? 24.495 -9.498 -18.253 1.00 86.94 82 ILE A O 1
ATOM 647 N N . TYR A 1 83 ? 26.324 -8.264 -17.815 1.00 85.38 83 TYR A N 1
ATOM 648 C CA . TYR A 1 83 ? 27.258 -9.382 -17.710 1.00 85.38 83 TYR A CA 1
ATOM 649 C C . TYR A 1 83 ? 27.635 -9.567 -16.243 1.00 85.38 83 TYR A C 1
ATOM 651 O O . TYR A 1 83 ? 28.031 -8.598 -15.593 1.00 85.38 83 TYR A O 1
ATOM 659 N N . ASP A 1 84 ? 27.531 -10.794 -15.738 1.00 83.81 84 ASP A N 1
ATOM 660 C CA . ASP A 1 84 ? 28.063 -11.134 -14.419 1.00 83.81 84 ASP A CA 1
ATOM 661 C C . ASP A 1 84 ? 29.600 -11.037 -14.445 1.00 83.81 84 ASP A C 1
ATOM 663 O O . ASP A 1 84 ? 30.239 -11.501 -15.397 1.00 83.81 84 ASP A O 1
ATOM 667 N N . VAL A 1 85 ? 30.179 -10.405 -13.417 1.00 75.38 85 VAL A N 1
ATOM 668 C CA . VAL A 1 85 ? 31.630 -10.184 -13.238 1.00 75.38 85 VAL A CA 1
ATOM 669 C C . VAL A 1 85 ? 32.217 -11.041 -12.128 1.00 75.38 85 VAL A C 1
ATOM 671 O O . VAL A 1 85 ? 31.518 -11.262 -11.113 1.00 75.38 85 VAL A O 1
#